Protein AF-A0A381FI74-F1 (afdb_monomer)

Foldseek 3Di:
DAEEEEEEAVVRVVVDDPPDGGHYQYALDDPVDADADPPPRLVRRVVVCCVPANVPDPCCVNHVVSVVVVVPPDPPYHYHYDDDPDSPNSND

Solvent-accessible surface area (backbone atoms only — not comparable to full-atom values): 5736 Å² total; per-residue (Å²): 120,53,43,37,38,40,25,54,15,64,69,49,55,74,70,46,70,87,85,60,86,59,48,81,40,54,45,71,78,62,82,92,55,76,80,83,49,90,75,61,38,67,63,52,40,46,53,51,43,38,74,74,76,38,84,82,65,61,47,62,68,58,38,51,50,37,50,51,52,61,75,64,56,60,92,70,41,51,78,44,81,46,77,67,94,59,94,71,56,66,77,125

Secondary structure (DSSP, 8-state):
--EEEEEESHHHHHHS-TT--SEEEEE---TTSS---STTHHHHHHHHHHHHT-TT--HIIIIIHHHHHHHT--TT-EEEEE--S-TT----

Structure (mmCIF, N/CA/C/O backbone):
data_AF-A0A381FI74-F1
#
_entry.id   AF-A0A381FI74-F1
#
loop_
_atom_site.group_PDB
_atom_site.id
_atom_site.type_symbol
_atom_site.label_atom_id
_atom_site.label_alt_id
_atom_site.label_comp_id
_atom_site.label_asym_id
_atom_site.label_entity_id
_atom_site.label_seq_id
_atom_site.pdbx_PDB_ins_code
_atom_site.Cartn_x
_atom_site.Cartn_y
_atom_site.Cartn_z
_atom_site.occupancy
_atom_site.B_iso_or_equiv
_atom_site.auth_seq_id
_atom_site.auth_comp_id
_atom_site.auth_asym_id
_atom_site.auth_atom_id
_atom_site.pdbx_PDB_model_num
ATOM 1 N N . MET A 1 1 ? -8.888 -3.015 19.640 1.00 75.94 1 MET A N 1
ATOM 2 C CA . MET A 1 1 ? -9.247 -3.327 18.249 1.00 75.94 1 MET A CA 1
ATOM 3 C C . MET A 1 1 ? -8.952 -2.080 17.444 1.00 75.94 1 MET A C 1
ATOM 5 O O . MET A 1 1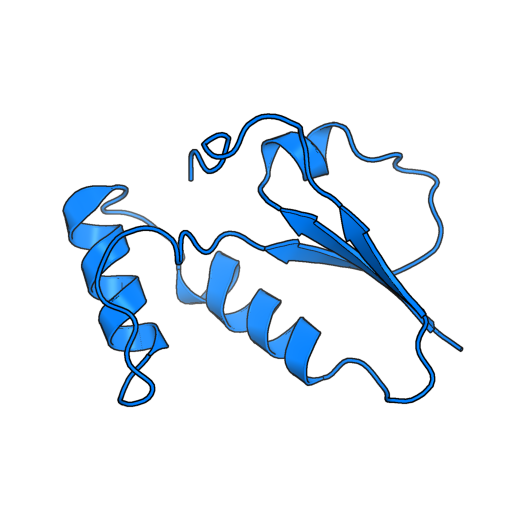 ? -9.599 -1.066 17.686 1.00 75.94 1 MET A O 1
ATOM 9 N N . SER A 1 2 ? -7.901 -2.118 16.631 1.00 94.62 2 SER A N 1
ATOM 10 C CA . SER A 1 2 ? -7.500 -0.993 15.778 1.00 94.62 2 SER A CA 1
ATOM 11 C C . SER A 1 2 ? -8.145 -1.140 14.402 1.00 94.62 2 SER A C 1
ATOM 13 O O . SER A 1 2 ? -8.486 -2.253 14.002 1.00 94.62 2 SER A O 1
ATOM 15 N N . THR A 1 3 ? -8.317 -0.033 13.685 1.00 97.38 3 THR A N 1
ATOM 16 C CA . THR A 1 3 ? -8.886 -0.027 12.333 1.00 97.38 3 THR A CA 1
ATOM 17 C C . THR A 1 3 ? -7.847 0.480 11.347 1.00 97.38 3 THR A C 1
ATOM 19 O O . THR A 1 3 ? -7.248 1.526 11.587 1.00 97.38 3 THR A O 1
ATOM 22 N N . PHE A 1 4 ? -7.671 -0.236 10.238 1.00 98.12 4 PHE A N 1
ATOM 23 C CA . PHE A 1 4 ? -6.785 0.135 9.140 1.00 98.12 4 PHE A CA 1
ATOM 24 C C . PHE A 1 4 ? -7.559 0.205 7.823 1.00 98.12 4 PHE A C 1
ATOM 26 O O . PHE A 1 4 ? -8.341 -0.691 7.498 1.00 98.12 4 PHE A O 1
ATOM 33 N N . HIS A 1 5 ? -7.308 1.257 7.053 1.00 97.44 5 HIS A N 1
ATOM 34 C CA . HIS A 1 5 ? -7.838 1.471 5.712 1.00 97.44 5 HIS A CA 1
ATOM 35 C C . HIS A 1 5 ? -6.681 1.400 4.720 1.00 97.44 5 HIS A C 1
ATOM 37 O O . HIS A 1 5 ? -5.832 2.289 4.692 1.00 97.44 5 HIS A O 1
ATOM 43 N N . ILE A 1 6 ? -6.645 0.335 3.922 1.00 96.75 6 ILE A N 1
ATOM 44 C CA . ILE A 1 6 ? -5.663 0.152 2.855 1.00 96.75 6 ILE A CA 1
ATOM 45 C C . ILE A 1 6 ? -6.278 0.685 1.563 1.00 96.75 6 ILE A C 1
ATOM 47 O O . ILE A 1 6 ? -7.266 0.133 1.073 1.00 96.75 6 ILE A O 1
ATOM 51 N N . LEU A 1 7 ? -5.718 1.774 1.041 1.00 94.94 7 LEU A N 1
ATOM 52 C CA . LEU A 1 7 ? -6.203 2.467 -0.153 1.00 94.94 7 LEU A CA 1
ATOM 53 C C . LEU A 1 7 ? -5.312 2.121 -1.346 1.00 94.94 7 LEU A C 1
ATOM 55 O O . LEU A 1 7 ? -4.094 2.252 -1.253 1.00 94.94 7 LEU A O 1
ATOM 59 N N . ASN A 1 8 ? -5.898 1.673 -2.457 1.00 91.44 8 ASN A N 1
ATOM 60 C CA . ASN A 1 8 ? -5.155 1.407 -3.689 1.00 91.44 8 ASN A CA 1
ATOM 61 C C . ASN A 1 8 ? -4.921 2.713 -4.473 1.00 91.44 8 ASN A C 1
ATOM 63 O O . ASN A 1 8 ? -5.821 3.185 -5.164 1.00 91.44 8 ASN A O 1
ATOM 67 N N . GLY A 1 9 ? -3.722 3.283 -4.348 1.00 89.25 9 GLY A N 1
ATOM 68 C CA . GLY A 1 9 ? -3.301 4.490 -5.064 1.00 89.25 9 GLY A CA 1
ATOM 69 C C . GLY A 1 9 ? -3.617 5.816 -4.362 1.00 89.25 9 GLY A C 1
ATOM 70 O O . GLY A 1 9 ? -4.501 5.922 -3.505 1.00 89.25 9 GLY A O 1
ATOM 71 N N . ASP A 1 10 ? -2.873 6.853 -4.750 1.00 89.62 10 ASP A N 1
ATOM 72 C CA . ASP A 1 10 ? -2.985 8.197 -4.175 1.00 89.62 10 ASP A CA 1
ATOM 73 C C . ASP A 1 10 ? -4.277 8.909 -4.588 1.00 89.62 10 ASP A C 1
ATOM 75 O O . ASP A 1 10 ? -4.888 9.587 -3.763 1.00 89.62 10 ASP A O 1
ATOM 79 N N . CYS A 1 11 ? -4.777 8.681 -5.808 1.00 89.25 11 CYS A N 1
ATOM 80 C CA . CYS A 1 11 ? -6.046 9.262 -6.261 1.00 89.25 11 CYS A CA 1
ATOM 81 C C . CYS A 1 11 ? -7.225 8.889 -5.348 1.00 89.25 11 CYS A C 1
ATOM 83 O O . CYS A 1 11 ? -8.101 9.719 -5.087 1.00 89.25 11 CYS A O 1
ATOM 85 N N . LEU A 1 12 ? -7.243 7.655 -4.834 1.00 90.25 12 LEU A N 1
ATOM 86 C CA . LEU A 1 12 ? -8.237 7.219 -3.857 1.00 90.25 12 LEU A CA 1
ATOM 87 C C . LEU A 1 12 ? -7.986 7.859 -2.487 1.00 90.25 12 LEU A C 1
ATOM 89 O O . LEU A 1 12 ? -8.932 8.293 -1.828 1.00 90.25 12 LEU A O 1
ATOM 93 N N . ALA A 1 13 ? -6.722 7.955 -2.066 1.00 91.75 13 ALA A N 1
ATOM 94 C CA . ALA A 1 13 ? -6.345 8.598 -0.810 1.00 91.75 13 ALA A CA 1
ATOM 95 C C . ALA A 1 13 ? -6.770 10.072 -0.747 1.00 91.75 13 ALA A C 1
ATOM 97 O O . ALA A 1 13 ? -7.270 10.523 0.286 1.00 91.75 13 ALA A O 1
ATOM 98 N N . GLU A 1 14 ? -6.658 10.808 -1.852 1.00 91.62 14 GLU A N 1
ATOM 99 C CA . GLU A 1 14 ? -7.091 12.206 -1.943 1.00 91.62 14 GLU A CA 1
ATOM 100 C C . GLU A 1 14 ? -8.604 12.386 -1.760 1.00 91.62 14 GLU A C 1
ATOM 102 O O . GLU A 1 14 ? -9.051 13.373 -1.163 1.00 91.62 14 GLU A O 1
ATOM 107 N N . LYS A 1 15 ? -9.399 11.431 -2.255 1.00 91.12 15 LYS A N 1
ATOM 108 C CA . LYS A 1 15 ? -10.869 11.445 -2.164 1.00 91.12 15 LYS A CA 1
ATOM 109 C C . LYS A 1 15 ? -11.389 10.810 -0.873 1.00 91.12 15 LYS A C 1
ATOM 111 O O . LYS A 1 15 ? -12.579 10.931 -0.572 1.00 91.12 15 LYS A O 1
ATOM 116 N N . PHE A 1 16 ? -10.528 10.129 -0.119 1.00 92.62 16 PHE A N 1
ATOM 117 C CA . PHE A 1 16 ? -10.930 9.380 1.060 1.00 92.62 16 PHE A CA 1
ATOM 118 C C . PHE A 1 16 ? -11.473 10.306 2.168 1.00 92.62 16 PHE A C 1
ATOM 120 O O . PHE A 1 16 ? -10.909 11.381 2.413 1.00 92.62 16 PHE A O 1
ATOM 127 N N . PRO A 1 17 ? -12.563 9.934 2.872 1.00 92.88 17 PRO A N 1
ATOM 128 C CA . PRO A 1 17 ? -13.139 10.780 3.913 1.00 92.88 17 PRO A CA 1
ATOM 129 C C . PRO A 1 17 ? -12.143 11.083 5.042 1.00 92.88 17 PRO A C 1
ATOM 131 O O . PRO A 1 17 ? -11.731 10.200 5.790 1.00 92.88 17 PRO A O 1
ATOM 134 N N . LYS A 1 18 ? -11.804 12.365 5.226 1.00 88.00 18 LYS A N 1
ATOM 135 C CA . LYS A 1 18 ? -10.824 12.816 6.238 1.00 88.00 18 LYS A CA 1
ATOM 136 C C . LYS A 1 18 ? -11.279 12.629 7.688 1.00 88.00 18 LYS A C 1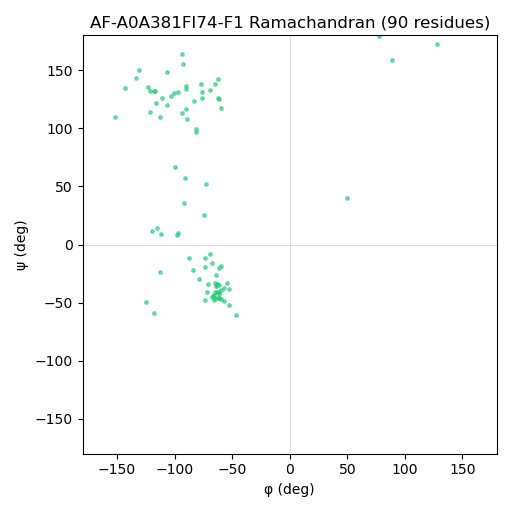
ATOM 138 O O . LYS A 1 18 ? -10.476 12.745 8.604 1.00 88.00 18 LYS A O 1
ATOM 143 N N . ASN A 1 19 ? -12.572 12.413 7.902 1.00 91.12 19 ASN A N 1
ATOM 144 C CA . ASN A 1 19 ? -13.189 12.224 9.213 1.00 91.12 19 ASN A CA 1
ATOM 145 C C . ASN A 1 19 ? -13.402 10.744 9.567 1.00 91.12 19 ASN A C 1
ATOM 147 O O . ASN A 1 19 ? -14.101 10.459 10.538 1.00 91.12 19 ASN A O 1
ATOM 151 N N . MET A 1 20 ? -12.867 9.816 8.771 1.00 89.31 20 MET A N 1
ATOM 152 C CA . MET A 1 20 ? -12.941 8.392 9.075 1.00 89.31 20 MET A CA 1
ATOM 153 C C . MET A 1 20 ? -11.932 8.034 10.169 1.00 89.31 20 MET A C 1
ATOM 155 O O . MET A 1 20 ? -10.770 8.429 10.105 1.00 89.31 20 MET A O 1
ATOM 159 N N . GLU A 1 21 ? -12.383 7.310 11.191 1.00 93.44 21 GLU A N 1
ATOM 160 C CA . GLU A 1 21 ? -11.512 6.830 12.263 1.00 93.44 21 GLU A CA 1
ATOM 161 C C . GLU A 1 21 ? -10.697 5.622 11.801 1.00 93.44 21 GLU A C 1
ATOM 163 O O . GLU A 1 21 ? -11.237 4.703 11.190 1.00 93.44 21 GLU A O 1
ATOM 168 N N . GLY A 1 22 ? -9.416 5.594 12.160 1.00 94.62 22 GLY A N 1
ATOM 169 C CA . GLY A 1 22 ? -8.501 4.513 11.811 1.00 94.62 22 GLY A CA 1
ATOM 170 C C . GLY A 1 22 ? -7.232 5.032 11.150 1.00 94.62 22 GLY A C 1
ATOM 171 O O . GLY A 1 22 ? -7.088 6.218 10.857 1.00 94.62 22 GLY A O 1
ATOM 172 N N . GLU A 1 23 ? -6.290 4.127 10.937 1.00 96.00 23 GLU A N 1
ATOM 173 C CA . GLU A 1 23 ? -5.041 4.427 10.254 1.00 96.00 23 GLU A CA 1
ATOM 174 C C . GLU A 1 23 ? -5.184 4.192 8.753 1.00 96.00 23 GLU A C 1
ATOM 176 O O . GLU A 1 23 ? -5.730 3.180 8.318 1.00 96.00 23 GLU A O 1
ATOM 181 N N . ILE A 1 24 ? -4.660 5.116 7.953 1.00 96.19 24 ILE A N 1
ATOM 182 C CA . ILE A 1 24 ? -4.622 4.986 6.497 1.00 96.19 24 ILE A CA 1
ATOM 183 C C . ILE A 1 24 ? -3.250 4.456 6.089 1.00 96.19 24 ILE A C 1
ATOM 185 O O . ILE A 1 24 ? -2.221 4.983 6.528 1.00 96.19 24 ILE A O 1
ATOM 189 N N . ILE A 1 25 ? -3.248 3.426 5.249 1.00 96.56 25 ILE A N 1
ATOM 190 C CA . ILE A 1 25 ? -2.071 2.897 4.563 1.00 96.56 25 ILE A CA 1
ATOM 191 C C . ILE A 1 25 ? -2.351 2.974 3.065 1.00 96.56 25 ILE A C 1
ATOM 193 O O . ILE A 1 25 ? -3.423 2.569 2.613 1.00 96.56 25 ILE A O 1
ATOM 197 N N . ILE A 1 26 ? -1.407 3.493 2.291 1.00 94.25 26 ILE A N 1
ATOM 198 C CA . ILE A 1 26 ? -1.583 3.660 0.847 1.00 94.25 26 ILE A CA 1
ATOM 199 C C . ILE A 1 26 ? -0.734 2.614 0.128 1.00 94.25 26 ILE A C 1
ATOM 201 O O . ILE A 1 26 ? 0.485 2.558 0.274 1.00 94.25 26 ILE A O 1
ATOM 205 N N . TRP A 1 27 ? -1.398 1.773 -0.657 1.00 93.69 27 TRP A N 1
ATOM 206 C CA . TRP A 1 27 ? -0.776 0.765 -1.500 1.00 93.69 27 TRP A CA 1
ATOM 207 C C . TRP A 1 27 ? -0.471 1.352 -2.880 1.00 93.69 27 TRP A C 1
ATOM 209 O O . TRP A 1 27 ? -1.396 1.690 -3.619 1.00 93.69 27 TRP A O 1
ATOM 219 N N . ARG A 1 28 ? 0.816 1.431 -3.238 1.00 90.50 28 ARG A N 1
ATOM 220 C CA . ARG A 1 28 ? 1.302 1.998 -4.514 1.00 90.50 28 ARG A CA 1
ATOM 221 C C . ARG A 1 28 ? 1.994 0.987 -5.430 1.00 90.50 28 ARG A C 1
ATOM 223 O O . ARG A 1 28 ? 2.695 1.364 -6.359 1.00 90.50 28 ARG A O 1
ATOM 230 N N . GLU A 1 29 ? 1.844 -0.307 -5.158 1.00 89.06 29 GLU A N 1
ATOM 231 C CA . GLU A 1 29 ? 2.445 -1.346 -5.998 1.00 89.06 29 GLU A CA 1
ATOM 232 C C . GLU A 1 29 ? 1.519 -1.794 -7.129 1.00 89.06 29 GLU A C 1
ATOM 234 O O . GLU A 1 29 ? 0.355 -2.155 -6.908 1.00 89.06 29 GLU A O 1
ATOM 239 N N . ALA A 1 30 ? 2.101 -1.877 -8.323 1.00 83.44 30 ALA A N 1
ATOM 240 C CA . ALA A 1 30 ? 1.470 -2.339 -9.552 1.00 83.44 30 ALA A CA 1
ATOM 241 C C . ALA A 1 30 ? 1.842 -3.795 -9.845 1.00 83.44 30 ALA A C 1
ATOM 243 O O . ALA A 1 30 ? 2.554 -4.088 -10.801 1.00 83.44 30 ALA A O 1
ATOM 244 N N . LEU A 1 31 ? 1.391 -4.742 -9.016 1.00 88.50 31 LEU A N 1
ATOM 245 C CA . LEU A 1 31 ? 1.783 -6.160 -9.159 1.00 88.50 31 LEU A CA 1
ATOM 246 C C . LEU A 1 31 ? 1.211 -6.853 -10.404 1.00 88.50 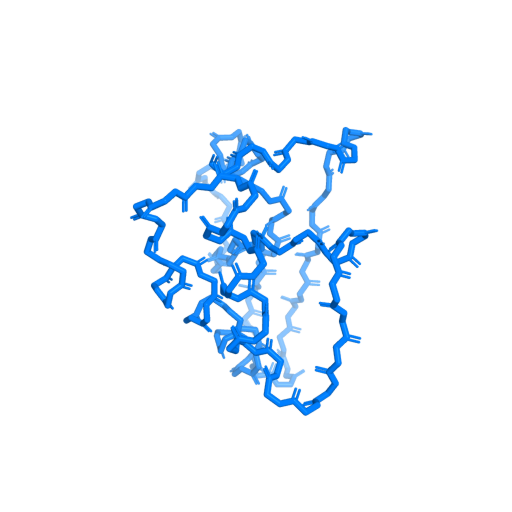31 LEU A C 1
ATOM 248 O O . LEU A 1 31 ? 1.571 -7.992 -10.690 1.00 88.50 31 LEU A O 1
ATOM 252 N N . ILE A 1 32 ? 0.310 -6.183 -11.125 1.00 85.19 32 ILE A N 1
ATOM 253 C CA . ILE A 1 32 ? -0.223 -6.654 -12.404 1.00 85.19 32 ILE A CA 1
ATOM 254 C C . ILE A 1 32 ? 0.798 -6.520 -13.545 1.00 85.19 32 ILE A C 1
ATOM 256 O O . ILE A 1 32 ? 0.650 -7.196 -14.562 1.00 85.19 32 ILE A O 1
ATOM 260 N N . ASP A 1 33 ? 1.827 -5.684 -13.372 1.00 86.25 33 ASP A N 1
ATOM 261 C CA . ASP A 1 33 ? 2.867 -5.438 -14.369 1.00 86.25 33 ASP A CA 1
ATOM 262 C C . ASP A 1 33 ? 4.278 -5.541 -13.769 1.00 86.25 33 ASP A C 1
ATOM 264 O O . ASP A 1 33 ? 4.514 -5.279 -12.585 1.00 86.25 33 ASP A O 1
ATOM 268 N N . GLY A 1 34 ? 5.235 -5.943 -14.598 1.00 85.94 34 GLY A N 1
ATOM 269 C CA . GLY A 1 34 ? 6.626 -6.147 -14.215 1.00 85.94 34 GLY A CA 1
ATOM 270 C C . GLY A 1 34 ? 6.909 -7.447 -13.455 1.00 85.94 34 GLY A C 1
ATOM 271 O O . GLY A 1 34 ? 6.027 -8.269 -13.202 1.00 85.94 34 GLY A O 1
ATOM 272 N N . PRO A 1 35 ? 8.180 -7.677 -13.091 1.00 87.19 35 PRO A N 1
ATOM 273 C CA . PRO A 1 35 ? 8.591 -8.890 -12.407 1.00 87.19 35 PRO A CA 1
ATOM 274 C C . PRO A 1 35 ? 8.038 -8.922 -10.979 1.00 87.19 35 PRO A C 1
ATOM 276 O O . PRO A 1 35 ? 8.176 -7.962 -10.221 1.00 87.19 35 PRO A O 1
ATOM 279 N N . VAL A 1 36 ? 7.463 -10.060 -10.600 1.00 89.00 36 VAL A N 1
ATOM 280 C CA . VAL A 1 36 ? 7.052 -10.383 -9.229 1.00 89.00 36 VAL A CA 1
ATOM 281 C C . VAL A 1 36 ? 7.805 -11.649 -8.833 1.00 89.00 36 VAL A C 1
ATOM 283 O O . VAL A 1 36 ? 7.639 -12.699 -9.449 1.00 89.00 36 VAL A O 1
ATOM 286 N N . SER A 1 37 ? 8.699 -11.530 -7.856 1.00 87.12 37 SER A N 1
ATOM 287 C CA . SER A 1 37 ? 9.557 -12.618 -7.382 1.00 87.12 37 SER A CA 1
ATOM 288 C C . SER A 1 37 ? 9.734 -12.503 -5.877 1.00 87.12 37 SER A C 1
ATOM 290 O O . SER A 1 37 ? 10.052 -11.421 -5.394 1.00 87.12 37 SER A O 1
ATOM 292 N N . ASP A 1 38 ? 9.616 -13.622 -5.162 1.00 79.06 38 ASP A N 1
ATOM 293 C CA . ASP A 1 38 ? 9.844 -13.677 -3.712 1.00 79.06 38 ASP A CA 1
ATOM 294 C C . ASP A 1 38 ? 11.297 -13.325 -3.349 1.00 79.06 38 ASP A C 1
ATOM 296 O O . ASP A 1 38 ? 11.568 -12.689 -2.331 1.00 79.06 38 ASP A O 1
ATOM 300 N N . ASN A 1 39 ? 12.252 -13.692 -4.210 1.00 90.44 39 ASN A N 1
ATOM 301 C CA . ASN A 1 39 ? 13.655 -13.332 -4.027 1.00 90.44 39 ASN A CA 1
ATOM 302 C C . ASN A 1 39 ? 13.875 -11.868 -4.405 1.00 90.44 39 ASN A C 1
ATOM 304 O O . ASN A 1 39 ? 13.565 -11.476 -5.535 1.00 90.44 39 ASN A O 1
ATOM 308 N N . ASN A 1 40 ? 14.462 -11.099 -3.482 1.00 89.81 40 ASN A N 1
ATOM 309 C CA . ASN A 1 40 ? 14.797 -9.682 -3.651 1.00 89.81 40 ASN A CA 1
ATOM 310 C C . ASN A 1 40 ? 13.620 -8.853 -4.186 1.00 89.81 40 ASN A C 1
ATOM 312 O O . ASN A 1 40 ? 13.802 -7.995 -5.049 1.00 89.81 40 ASN A O 1
ATOM 316 N N . PHE A 1 41 ? 12.409 -9.136 -3.692 1.00 91.94 41 PHE A N 1
ATOM 317 C CA . PHE A 1 41 ? 11.165 -8.536 -4.171 1.00 91.94 41 PHE A CA 1
ATOM 318 C C . PHE A 1 41 ? 11.275 -7.012 -4.328 1.00 91.94 41 PHE A C 1
ATOM 320 O O . PHE A 1 41 ? 11.207 -6.514 -5.448 1.00 91.94 41 PHE A O 1
ATOM 327 N N . PHE A 1 42 ? 11.548 -6.280 -3.243 1.00 91.56 42 PHE A N 1
ATOM 328 C CA . PHE A 1 42 ? 11.615 -4.814 -3.273 1.00 91.56 42 PHE A CA 1
ATOM 32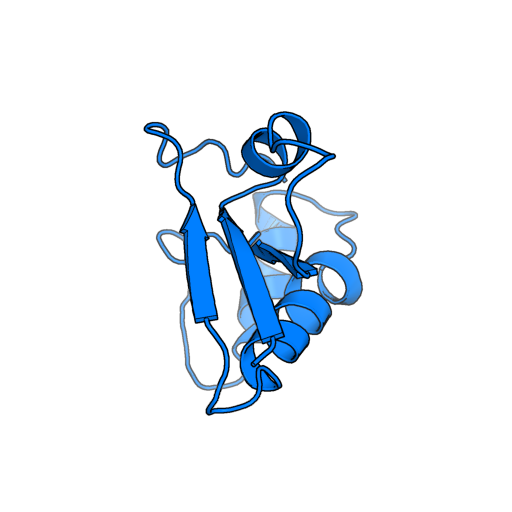9 C C . PHE A 1 42 ? 12.730 -4.269 -4.166 1.00 91.56 42 PHE A C 1
ATOM 331 O O . PHE A 1 42 ? 12.532 -3.256 -4.822 1.00 91.56 42 PHE A O 1
ATOM 338 N N . GLU A 1 43 ? 13.886 -4.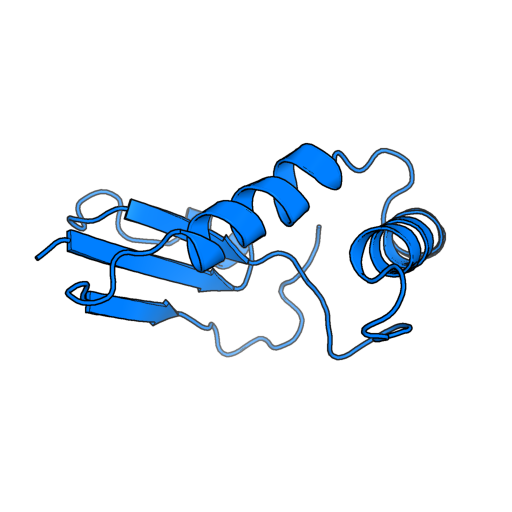933 -4.251 1.00 91.81 43 GLU A N 1
ATOM 339 C CA . GLU A 1 43 ? 14.971 -4.494 -5.141 1.00 91.81 43 GLU A CA 1
ATOM 340 C C . GLU A 1 43 ? 14.566 -4.632 -6.614 1.00 91.81 43 GLU A C 1
ATOM 342 O O . GLU A 1 43 ? 14.777 -3.717 -7.412 1.00 91.81 43 GLU A O 1
ATOM 347 N N . ASN A 1 44 ? 13.943 -5.761 -6.967 1.00 92.31 44 ASN A N 1
ATOM 348 C CA . ASN A 1 44 ? 13.464 -6.029 -8.320 1.00 92.31 44 ASN A CA 1
ATOM 349 C C . ASN A 1 44 ? 12.332 -5.076 -8.713 1.00 92.31 44 ASN A C 1
ATOM 351 O O . ASN A 1 44 ? 12.336 -4.541 -9.823 1.00 92.31 44 ASN A O 1
ATOM 355 N N . ARG A 1 45 ? 11.386 -4.845 -7.796 1.00 92.19 45 ARG A N 1
ATOM 356 C CA . ARG A 1 45 ? 10.268 -3.920 -7.993 1.00 92.19 45 ARG A CA 1
ATOM 357 C C . ARG A 1 45 ? 10.741 -2.476 -8.107 1.00 92.19 45 ARG A C 1
ATOM 359 O O . ARG A 1 45 ? 10.391 -1.820 -9.083 1.00 92.19 45 ARG A O 1
ATOM 366 N N . LYS A 1 46 ? 11.613 -2.020 -7.199 1.00 90.88 46 LYS A N 1
ATOM 367 C CA . LYS A 1 46 ? 12.247 -0.696 -7.266 1.00 90.88 46 LYS A CA 1
ATOM 368 C C . LYS A 1 46 ? 12.905 -0.478 -8.618 1.00 90.88 46 LYS A C 1
ATOM 370 O O . LYS A 1 46 ? 12.613 0.502 -9.287 1.00 90.88 46 LYS A O 1
ATOM 375 N N . LYS A 1 47 ? 13.752 -1.420 -9.048 1.00 90.44 47 LYS A N 1
ATOM 376 C CA . LYS A 1 47 ? 14.427 -1.338 -10.345 1.00 90.44 47 LYS A CA 1
ATOM 377 C C . LYS A 1 47 ? 13.423 -1.223 -11.496 1.00 90.44 47 LYS A C 1
ATOM 379 O O . LYS A 1 47 ? 13.572 -0.339 -12.330 1.00 90.44 47 LYS A O 1
ATOM 384 N N . PHE A 1 48 ? 12.407 -2.085 -11.525 1.00 90.12 48 PHE A N 1
ATOM 385 C CA . PHE A 1 48 ? 11.386 -2.062 -12.572 1.00 90.12 48 PHE A CA 1
ATOM 386 C C . PHE A 1 48 ? 10.637 -0.723 -12.623 1.00 90.12 48 PHE A C 1
ATOM 388 O O . PHE A 1 48 ? 10.500 -0.147 -13.700 1.00 90.12 48 PHE A O 1
ATOM 395 N N . ILE A 1 49 ? 10.200 -0.205 -11.475 1.00 87.12 49 ILE A N 1
ATOM 396 C CA . ILE A 1 49 ? 9.444 1.051 -11.390 1.00 87.12 49 ILE A CA 1
ATOM 397 C C . ILE A 1 49 ? 10.321 2.245 -11.778 1.00 87.12 49 ILE A C 1
ATOM 399 O O . ILE A 1 49 ? 9.903 3.065 -12.596 1.00 87.12 49 ILE A O 1
ATOM 403 N N . THR A 1 50 ? 11.557 2.311 -11.272 1.00 84.94 50 THR A N 1
ATOM 404 C CA . THR A 1 50 ? 12.487 3.402 -11.595 1.00 84.94 50 THR A CA 1
ATOM 405 C C . THR A 1 50 ? 12.881 3.419 -13.076 1.00 84.94 50 THR A C 1
ATOM 407 O O . THR A 1 50 ? 13.095 4.487 -13.643 1.00 84.94 50 THR A O 1
ATOM 410 N N . GLU A 1 51 ? 12.974 2.254 -13.726 1.00 85.81 51 GLU A N 1
ATOM 411 C CA . GLU A 1 51 ? 13.324 2.160 -15.150 1.00 85.81 51 GLU A CA 1
ATOM 412 C C . GLU A 1 51 ? 12.152 2.476 -16.098 1.00 85.81 51 GLU A C 1
ATOM 414 O O . GLU A 1 51 ? 12.402 2.949 -17.207 1.00 85.81 51 GLU A O 1
ATOM 419 N N . ASN A 1 52 ? 10.900 2.209 -15.699 1.00 80.69 52 ASN A N 1
ATOM 420 C CA . ASN A 1 52 ? 9.743 2.254 -16.610 1.00 80.69 52 ASN A CA 1
ATOM 421 C C . ASN A 1 52 ? 8.737 3.378 -16.331 1.00 80.69 52 ASN A C 1
ATOM 423 O O . ASN A 1 52 ? 8.015 3.760 -17.250 1.00 80.69 52 ASN A O 1
ATOM 427 N N . HIS A 1 53 ? 8.673 3.897 -15.104 1.00 69.62 53 HIS A N 1
ATOM 428 C CA . HIS A 1 53 ? 7.631 4.844 -14.702 1.00 69.62 53 HIS A CA 1
ATOM 429 C C . HIS A 1 53 ? 8.210 6.143 -14.150 1.00 69.62 53 HIS A C 1
ATOM 431 O O . HIS A 1 53 ? 7.820 7.206 -14.624 1.00 69.62 53 HIS A O 1
ATOM 437 N N . ASP A 1 54 ? 9.158 6.073 -13.205 1.00 64.25 54 ASP A N 1
ATOM 438 C CA . ASP A 1 54 ? 9.604 7.282 -12.508 1.00 64.25 54 ASP A CA 1
ATOM 439 C C . ASP A 1 54 ? 11.058 7.228 -12.000 1.00 64.25 54 ASP A C 1
ATOM 441 O O . ASP A 1 54 ? 11.394 6.519 -11.041 1.00 64.25 54 ASP A O 1
ATOM 445 N N . SER A 1 55 ? 11.934 8.014 -12.637 1.00 54.72 55 SER A N 1
ATOM 446 C CA . SER A 1 55 ? 13.379 8.026 -12.377 1.00 54.72 55 SER A CA 1
ATOM 447 C C . SER A 1 55 ? 13.789 8.705 -11.062 1.00 54.72 55 SER A C 1
ATOM 449 O O . SER A 1 55 ? 14.949 8.571 -10.668 1.00 54.72 55 SER A O 1
ATOM 451 N N . GLU A 1 56 ? 12.877 9.420 -10.390 1.00 56.31 56 GLU A N 1
ATOM 452 C CA . GLU A 1 56 ? 13.129 10.121 -9.112 1.00 56.31 56 GLU A CA 1
ATOM 453 C C . GLU A 1 56 ? 12.378 9.507 -7.913 1.00 56.31 56 GLU A C 1
ATOM 455 O O . GLU A 1 56 ? 12.404 10.060 -6.815 1.00 56.31 56 GLU A O 1
ATOM 460 N N . SER A 1 57 ? 11.748 8.342 -8.088 1.00 62.56 57 SER A N 1
ATOM 461 C CA . SER A 1 57 ? 10.834 7.769 -7.094 1.00 62.56 57 SER A CA 1
ATOM 462 C C . SER A 1 57 ? 11.481 7.445 -5.732 1.00 62.56 57 SER A C 1
ATOM 464 O O . SER A 1 57 ? 12.409 6.634 -5.616 1.00 62.56 57 SER A O 1
ATOM 466 N N . ASP A 1 58 ? 10.894 7.989 -4.657 1.00 85.12 58 ASP A N 1
ATOM 467 C CA . ASP A 1 58 ? 11.146 7.638 -3.247 1.00 85.12 58 ASP A CA 1
ATOM 468 C C . ASP A 1 58 ? 10.537 6.262 -2.891 1.00 85.12 58 ASP A C 1
ATOM 470 O O . ASP A 1 58 ? 9.794 6.100 -1.922 1.00 85.12 58 ASP A O 1
ATOM 474 N N . TYR A 1 59 ? 10.850 5.232 -3.683 1.00 89.00 59 TYR A N 1
ATOM 475 C CA . TYR A 1 59 ? 10.269 3.887 -3.570 1.00 89.00 59 TYR A CA 1
ATOM 476 C C . TYR A 1 59 ? 10.373 3.302 -2.149 1.00 89.00 59 TYR A C 1
ATOM 478 O O . TYR A 1 59 ? 9.448 2.667 -1.649 1.00 89.00 59 TYR A O 1
ATOM 486 N N . GLU A 1 60 ? 11.489 3.550 -1.461 1.00 90.56 60 GLU A N 1
ATOM 487 C CA . GLU A 1 60 ? 11.675 3.091 -0.081 1.00 90.56 60 GLU A CA 1
ATOM 488 C C . GLU A 1 60 ? 10.633 3.710 0.869 1.00 90.56 60 GLU A C 1
ATOM 490 O O . GLU A 1 60 ? 10.014 3.007 1.667 1.00 90.56 60 GLU A O 1
ATOM 495 N N . GLU A 1 61 ? 10.406 5.021 0.766 1.00 90.25 61 GLU A N 1
ATOM 496 C CA . GLU A 1 61 ? 9.476 5.744 1.635 1.00 90.25 61 GLU A CA 1
ATOM 497 C C . GLU A 1 61 ? 8.021 5.438 1.278 1.00 90.25 61 GLU A C 1
ATOM 499 O O . GLU A 1 61 ? 7.209 5.138 2.150 1.00 90.25 61 GLU A O 1
ATOM 504 N N . LEU A 1 62 ? 7.699 5.507 -0.013 1.00 89.62 62 LEU A N 1
ATOM 505 C CA . LEU A 1 62 ? 6.324 5.491 -0.505 1.00 89.62 62 LEU A CA 1
ATOM 506 C C . LEU A 1 62 ? 5.752 4.080 -0.662 1.00 89.62 62 LEU A C 1
ATOM 508 O O . LEU A 1 62 ? 4.528 3.922 -0.673 1.00 89.62 62 LEU A O 1
ATOM 512 N N . VAL A 1 63 ? 6.617 3.067 -0.791 1.00 91.50 63 VAL A N 1
ATOM 513 C CA . VAL A 1 63 ? 6.217 1.670 -1.008 1.00 91.50 63 VAL A CA 1
ATOM 514 C C . VAL A 1 63 ? 6.681 0.773 0.131 1.00 91.50 63 VAL A C 1
ATOM 516 O O . VAL A 1 63 ? 5.850 0.136 0.779 1.00 91.50 63 VAL A O 1
ATOM 519 N N . VAL A 1 64 ? 7.989 0.708 0.400 1.00 93.56 64 VAL A N 1
ATOM 520 C CA . VAL A 1 64 ? 8.537 -0.286 1.342 1.00 93.56 64 VAL A CA 1
ATOM 521 C C . VAL A 1 64 ? 8.032 -0.036 2.762 1.00 93.56 64 VAL A C 1
ATOM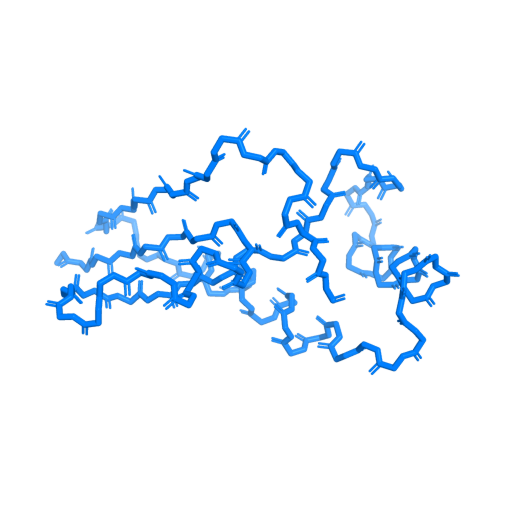 523 O O . VAL A 1 64 ? 7.56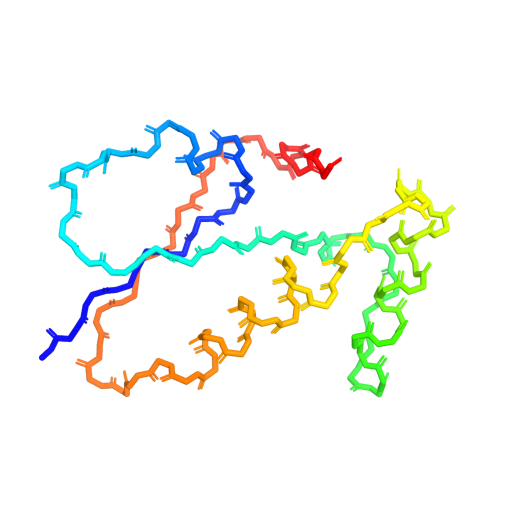0 -0.968 3.418 1.00 93.56 64 VAL A O 1
ATOM 526 N N . LYS A 1 65 ? 8.062 1.214 3.237 1.00 94.62 65 LYS A N 1
ATOM 527 C CA . LYS A 1 65 ? 7.561 1.545 4.580 1.00 94.62 65 LYS A CA 1
ATOM 528 C C . LYS A 1 65 ? 6.059 1.322 4.728 1.00 94.62 65 LYS A C 1
ATOM 530 O O . LYS A 1 65 ? 5.631 0.776 5.742 1.00 94.62 65 LYS A O 1
ATOM 535 N N . GLU A 1 66 ? 5.259 1.680 3.727 1.00 95.44 66 GLU A N 1
ATOM 536 C CA . GLU A 1 66 ? 3.815 1.416 3.748 1.00 95.44 66 GLU A CA 1
ATOM 537 C C . GLU A 1 66 ? 3.526 -0.091 3.767 1.00 95.44 66 GLU A C 1
ATOM 539 O O . GLU A 1 66 ? 2.700 -0.551 4.555 1.00 95.44 66 GLU A O 1
ATOM 544 N N . PHE A 1 67 ? 4.272 -0.893 3.001 1.00 94.56 67 PHE A N 1
ATOM 545 C CA . PHE A 1 67 ? 4.164 -2.351 3.056 1.00 94.56 67 PHE A CA 1
ATOM 546 C C . PHE A 1 67 ? 4.527 -2.905 4.439 1.00 94.56 67 PHE A C 1
ATOM 548 O O . PHE A 1 67 ? 3.820 -3.758 4.977 1.00 94.56 67 PHE A O 1
ATOM 555 N N . GLN A 1 68 ? 5.593 -2.394 5.061 1.00 95.88 68 GLN A N 1
ATOM 556 C CA . GLN A 1 68 ? 5.959 -2.772 6.428 1.00 95.88 68 GLN A CA 1
ATOM 557 C C . GLN A 1 68 ? 4.856 -2.417 7.432 1.00 95.88 68 GLN A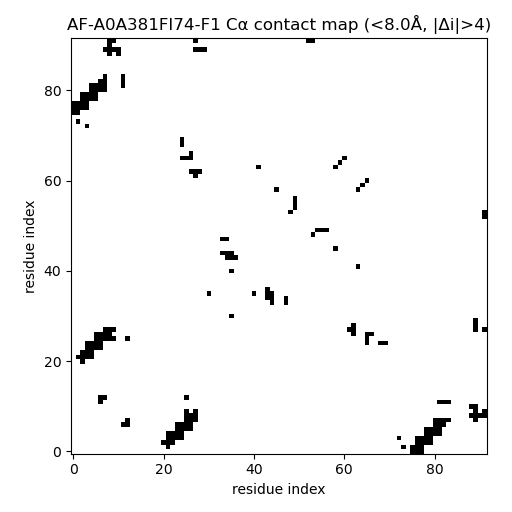 C 1
ATOM 559 O O . GLN A 1 68 ? 4.629 -3.177 8.373 1.00 95.88 68 GLN A O 1
ATOM 564 N N . ARG A 1 69 ? 4.129 -1.307 7.244 1.00 96.81 69 ARG A N 1
ATOM 565 C CA . ARG A 1 69 ? 2.956 -0.989 8.077 1.00 96.81 69 ARG A CA 1
ATOM 566 C C . ARG A 1 69 ? 1.876 -2.062 7.944 1.00 96.81 69 ARG A C 1
ATOM 568 O O . ARG A 1 69 ? 1.341 -2.470 8.968 1.00 96.81 69 ARG A O 1
ATOM 575 N N . ILE A 1 70 ? 1.627 -2.580 6.736 1.00 96.00 70 ILE A N 1
ATOM 576 C CA . ILE A 1 70 ? 0.688 -3.699 6.508 1.00 96.00 70 ILE A CA 1
ATOM 577 C C . ILE A 1 70 ? 1.151 -4.958 7.248 1.00 96.00 70 ILE A C 1
ATOM 579 O O . ILE A 1 70 ? 0.354 -5.598 7.931 1.00 96.00 70 ILE A O 1
ATOM 583 N N . GLN A 1 71 ? 2.439 -5.303 7.157 1.00 95.56 71 GLN A N 1
ATOM 584 C CA . GLN A 1 71 ? 2.991 -6.488 7.829 1.00 95.56 71 GLN A CA 1
ATOM 585 C C . GLN A 1 71 ? 2.926 -6.410 9.359 1.00 95.56 71 GLN A C 1
ATOM 587 O O . GLN A 1 71 ? 2.901 -7.445 10.020 1.00 95.56 71 GLN A O 1
ATOM 592 N N . ASN A 1 72 ? 2.910 -5.197 9.914 1.00 96.81 72 ASN A N 1
ATOM 593 C CA . ASN A 1 72 ? 2.869 -4.953 11.353 1.00 96.81 72 ASN A CA 1
ATOM 594 C C . ASN A 1 72 ? 1.448 -4.684 11.884 1.00 96.81 72 ASN A C 1
ATOM 596 O O . ASN A 1 72 ? 1.306 -4.291 13.044 1.00 96.81 72 ASN A O 1
ATOM 600 N N . ILE A 1 73 ? 0.398 -4.887 11.077 1.00 97.25 73 ILE A N 1
ATOM 601 C CA . ILE A 1 73 ? -0.987 -4.791 11.555 1.00 97.25 73 ILE A CA 1
ATOM 602 C C . ILE A 1 73 ? -1.222 -5.861 12.643 1.00 97.25 73 ILE A C 1
ATOM 604 O O . ILE A 1 73 ? -0.996 -7.045 12.387 1.00 97.25 73 ILE A O 1
ATOM 608 N N . PRO A 1 74 ? -1.697 -5.486 13.849 1.00 96.69 74 PRO A N 1
ATOM 609 C CA . PRO A 1 74 ? -2.004 -6.450 14.907 1.00 96.69 74 PRO A CA 1
ATOM 610 C C . PRO A 1 74 ? -3.113 -7.429 14.496 1.00 96.69 74 PRO A C 1
ATOM 612 O O . PRO A 1 74 ? -4.096 -7.001 13.890 1.00 96.69 74 PRO A O 1
ATOM 615 N N . GLU A 1 75 ? -3.011 -8.701 14.903 1.00 94.06 75 GLU A N 1
ATOM 616 C CA . GLU A 1 75 ? -3.961 -9.776 14.542 1.00 94.06 75 GLU A CA 1
ATOM 617 C C . GLU A 1 75 ? -5.434 -9.447 14.876 1.00 94.06 75 GLU A C 1
ATOM 619 O O . GLU A 1 75 ? -6.331 -9.803 14.118 1.00 94.06 75 GLU A O 1
ATOM 624 N N . ASP A 1 76 ? -5.690 -8.692 15.950 1.00 95.38 76 ASP A N 1
ATOM 625 C CA . ASP A 1 76 ? -7.035 -8.288 16.399 1.00 95.38 76 ASP A CA 1
ATOM 626 C C . ASP A 1 76 ? -7.497 -6.928 15.821 1.00 95.38 76 ASP A C 1
ATOM 628 O O . ASP A 1 76 ? -8.140 -6.120 16.510 1.00 95.38 76 ASP A O 1
ATOM 632 N N . SER A 1 77 ? -7.128 -6.627 14.573 1.00 97.25 77 SER A N 1
ATOM 63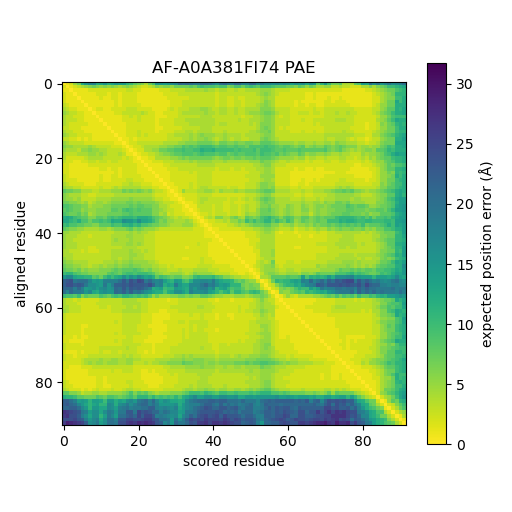3 C CA . SER A 1 77 ? -7.487 -5.377 13.885 1.00 97.25 77 SER A CA 1
ATOM 634 C C . SER A 1 77 ? -8.550 -5.583 12.809 1.00 97.25 77 SER A C 1
ATOM 636 O O . SER A 1 77 ? -8.587 -6.607 12.130 1.00 97.25 77 SER A O 1
ATOM 638 N N . SER A 1 78 ? -9.387 -4.568 12.596 1.00 97.50 78 SER A N 1
ATOM 639 C CA . SER A 1 78 ? -10.243 -4.484 11.410 1.00 97.50 78 SER A CA 1
ATOM 640 C C . SER A 1 78 ? -9.443 -3.905 10.251 1.00 97.50 78 SER A C 1
ATOM 642 O O . SER A 1 78 ? -8.936 -2.789 10.359 1.00 97.50 78 SER A O 1
ATOM 644 N N . VAL A 1 79 ? -9.365 -4.626 9.135 1.00 97.56 79 VAL A N 1
ATOM 645 C CA . VAL A 1 79 ? -8.681 -4.158 7.922 1.00 97.56 79 VAL A CA 1
ATOM 646 C C . VAL A 1 79 ? -9.694 -4.010 6.792 1.00 97.56 79 VAL A C 1
ATOM 648 O O . VAL A 1 79 ? -10.372 -4.969 6.427 1.00 97.56 79 VAL A O 1
ATOM 651 N N . PHE A 1 80 ? -9.791 -2.803 6.239 1.00 96.75 80 PHE A N 1
ATOM 652 C CA . PHE A 1 80 ? -10.652 -2.477 5.108 1.00 96.75 80 PHE A CA 1
ATOM 653 C C . PHE A 1 80 ? -9.800 -2.179 3.880 1.00 96.75 80 PHE A C 1
ATOM 655 O O . PHE A 1 80 ? -8.936 -1.305 3.928 1.00 96.75 80 PHE A O 1
ATOM 662 N N . PHE A 1 81 ? -10.076 -2.866 2.776 1.00 95.06 81 PHE A N 1
ATOM 663 C CA . PHE A 1 81 ? -9.435 -2.608 1.491 1.00 95.06 81 PHE A CA 1
ATOM 664 C C . PHE A 1 81 ? -10.359 -1.781 0.607 1.00 95.06 81 PHE A C 1
ATOM 666 O O . PHE A 1 81 ? -11.529 -2.128 0.432 1.00 95.06 81 PHE A O 1
ATOM 673 N N . TRP A 1 82 ? -9.820 -0.704 0.048 1.00 93.56 82 TRP A N 1
ATOM 674 C CA . TRP A 1 82 ? -10.557 0.230 -0.787 1.00 93.56 82 TRP A CA 1
ATOM 675 C C . TRP A 1 82 ? -9.958 0.252 -2.184 1.00 93.56 82 TRP A C 1
ATOM 677 O O . TRP A 1 82 ? -8.744 0.372 -2.358 1.00 93.56 82 TRP A O 1
ATOM 687 N N . PHE A 1 83 ? -10.843 0.150 -3.166 1.00 88.44 83 PHE A N 1
ATOM 688 C CA . PHE A 1 83 ? -10.517 0.124 -4.582 1.00 88.44 83 PHE A CA 1
ATOM 689 C C . PHE A 1 83 ? -11.466 1.076 -5.307 1.00 88.44 83 PHE A C 1
ATOM 691 O O . PHE A 1 83 ? -12.641 1.170 -4.941 1.00 88.44 83 PHE A O 1
ATOM 698 N N . GLU A 1 84 ? -10.959 1.769 -6.320 1.00 79.44 84 GLU A N 1
ATOM 699 C CA . GLU A 1 84 ? -11.798 2.447 -7.308 1.00 79.44 84 GLU A CA 1
ATOM 700 C C . GLU A 1 84 ? -12.026 1.518 -8.508 1.00 79.44 84 GLU A C 1
ATOM 702 O O . GLU A 1 84 ? -11.322 0.520 -8.673 1.00 79.44 84 GLU A O 1
ATOM 707 N N . ASP A 1 85 ? -13.018 1.838 -9.342 1.00 69.56 85 ASP A N 1
ATOM 708 C CA . ASP A 1 85 ? -13.319 1.067 -10.557 1.00 69.56 85 ASP A CA 1
ATOM 709 C C . ASP A 1 85 ? -12.149 1.058 -11.563 1.00 69.56 85 ASP A C 1
ATOM 711 O O . ASP A 1 85 ? -12.080 0.171 -12.416 1.00 69.56 85 ASP A O 1
ATOM 715 N N . ASP A 1 86 ? -11.219 2.017 -11.468 1.00 58.78 86 ASP A N 1
ATOM 716 C CA . ASP A 1 86 ? -10.087 2.122 -12.385 1.00 58.78 86 ASP A CA 1
ATOM 717 C C . ASP A 1 86 ? -8.876 1.310 -11.909 1.00 58.78 86 ASP A C 1
ATOM 719 O O . ASP A 1 86 ? -8.150 1.687 -10.988 1.00 58.78 86 ASP A O 1
ATOM 723 N N . LEU A 1 87 ? -8.621 0.204 -12.617 1.00 55.38 87 LEU A N 1
ATOM 724 C CA . LEU A 1 87 ? -7.476 -0.694 -12.421 1.00 55.38 87 LEU A CA 1
ATOM 725 C C . LEU A 1 87 ? -6.111 0.005 -12.597 1.00 55.38 87 LEU A C 1
ATOM 727 O O . LEU A 1 87 ? -5.090 -0.540 -12.185 1.00 55.38 87 LEU A O 1
ATOM 731 N N . PHE A 1 88 ? -6.102 1.173 -13.247 1.00 54.16 88 PHE A N 1
ATOM 732 C CA . PHE A 1 88 ? -4.907 1.885 -13.703 1.00 54.16 88 PHE A CA 1
ATOM 733 C C . PHE A 1 88 ? -4.746 3.284 -13.096 1.00 54.16 88 PHE A C 1
ATOM 735 O O . PHE A 1 88 ? -3.858 4.013 -13.518 1.00 54.16 88 PHE A O 1
ATOM 742 N N . CYS A 1 89 ? -5.517 3.662 -12.069 1.00 50.81 89 CYS A N 1
ATOM 743 C CA . CYS A 1 89 ? -5.285 4.923 -11.339 1.00 50.81 89 CYS A CA 1
ATOM 744 C C . CYS A 1 89 ? -4.054 4.865 -10.401 1.00 50.81 89 CYS A C 1
ATOM 746 O O . CYS A 1 89 ? -3.972 5.584 -9.408 1.00 50.81 89 CYS A O 1
ATOM 748 N N . GLN A 1 90 ? -3.096 3.987 -10.710 1.00 46.97 90 GLN A N 1
ATOM 749 C CA . GLN A 1 90 ? -1.757 3.954 -10.133 1.00 46.97 90 GLN A CA 1
ATOM 750 C C . GLN A 1 90 ? -0.828 4.803 -11.005 1.00 46.97 90 GLN A C 1
ATOM 752 O O . GLN A 1 90 ? 0.151 4.305 -11.554 1.00 46.97 90 GLN A O 1
ATOM 757 N N . GLU A 1 91 ? -1.166 6.076 -11.193 1.00 47.44 91 GLU A N 1
ATOM 758 C CA . GLU A 1 91 ? -0.155 7.032 -11.632 1.00 47.44 91 GLU A CA 1
ATOM 759 C C . GLU A 1 91 ? 0.611 7.439 -10.371 1.00 47.44 91 GLU A C 1
ATOM 761 O O . GLU A 1 91 ? 0.113 8.209 -9.550 1.00 47.44 91 GLU A O 1
ATOM 766 N N . LEU A 1 92 ? 1.752 6.766 -10.169 1.00 49.78 92 LEU A N 1
ATOM 767 C CA . LEU A 1 92 ? 2.847 7.239 -9.321 1.00 49.78 92 LEU A CA 1
ATOM 768 C C . LEU A 1 92 ? 3.359 8.578 -9.863 1.00 49.78 92 LEU A C 1
ATOM 770 O O . LEU A 1 92 ? 3.522 8.665 -11.104 1.00 49.78 92 LEU A O 1
#

Sequence (92 aa):
MSTFHILNGDCLAEKFPKNMEGEIIIWREALIDGPVSDNNFFENRKKFITENHDSESDYEELVVKEFQRIQNIPEDSSVFFWFEDDLFCQEL

Radius of gyration: 13.89 Å; Cα contacts (8 Å, |Δi|>4): 110; chains: 1; bounding box: 28×26×35 Å

Mean predicted aligned error: 5.75 Å

pLDDT: mean 86.57, std 13.07, range [46.97, 98.12]

InterPro domains:
  IPR014973 Domain of unknown function DUF1835 [PF08874] (14-85)

Organism: NCBI:txid254

Nearest PDB structures (foldseek):
  2gca-assembly1_A  TM=3.514E-01  e=9.900E+00  Lacticaseibacillus casei